Protein AF-A0A7V4YS80-F1 (afdb_monomer)

Solvent-accessible surface area (backbone atoms only — not comparable to full-atom values): 5026 Å² total; per-residue (Å²): 133,86,59,82,51,75,29,29,19,56,31,53,47,45,53,35,56,75,71,72,50,54,58,59,69,55,9,59,87,60,77,45,50,41,67,55,45,50,30,27,47,68,60,76,44,77,73,53,71,74,44,42,48,50,51,17,58,74,72,71,48,54,55,65,49,47,28,75,34,52,59,69,56,52,48,51,54,53,51,54,51,52,53,58,59,62,74,75,112

Radius of gyration: 13.22 Å; Cα contacts (8 Å, |Δi|>4): 80; chains: 1; bounding box: 32×21×45 Å

Secondary structure (DSSP, 8-state):
---TTTTHHHHHHHHHHHTT--HHHHHTTTT--HHHHHHHHTTSS---HHHHHHHHHHHT--HHHHHHS-HHHHHHHHHHHHHHHHTT-

Nearest PDB structures (foldseek):
  3jxc-assembly1_L  TM=9.059E-01  e=5.325E-03  Lederbergvirus P22
  1adr-assembly1_A  TM=8.845E-01  e=5.648E-03  Lederbergvirus P22
  3op9-assembly1_A  TM=7.465E-01  e=2.336E-03  Listeria innocua
  3f52-assembly1_A  TM=8.009E-01  e=6.353E-03  Corynebacterium glutamicum
  6jpi-assembly1_C  TM=6.727E-01  e=1.525E-01  Pseudomonas aeruginosa PAO1

pLDDT: mean 91.35, std 12.31, range [37.0, 98.44]

Mean predicted aligned error: 4.14 Å

Structure (mmCIF, N/CA/C/O backbone):
data_AF-A0A7V4YS80-F1
#
_entry.id   AF-A0A7V4YS80-F1
#
loop_
_atom_site.group_PDB
_atom_site.id
_atom_site.type_symbol
_atom_site.label_atom_id
_atom_site.label_alt_id
_atom_site.label_comp_id
_atom_site.label_asym_id
_atom_site.label_entity_id
_atom_site.label_seq_id
_atom_site.pdbx_PDB_ins_code
_atom_site.Cartn_x
_atom_site.Cartn_y
_atom_site.Cartn_z
_atom_site.occupancy
_atom_site.B_iso_or_equiv
_atom_site.auth_seq_id
_atom_site.auth_comp_id
_atom_site.auth_asym_id
_atom_site.auth_atom_id
_atom_site.pdbx_PDB_model_num
ATOM 1 N N . MET A 1 1 ? -8.936 -6.366 -23.774 1.00 37.00 1 MET A N 1
ATOM 2 C CA . MET A 1 1 ? -8.198 -7.258 -22.854 1.00 37.00 1 MET A CA 1
ATOM 3 C C . MET A 1 1 ? -8.186 -6.576 -21.492 1.00 37.00 1 MET A C 1
ATOM 5 O O . MET A 1 1 ? -7.615 -5.499 -21.404 1.00 37.00 1 MET A O 1
ATOM 9 N N . ARG A 1 2 ? -8.905 -7.091 -20.482 1.00 47.47 2 ARG A N 1
ATOM 10 C CA . ARG A 1 2 ? -8.843 -6.521 -19.122 1.00 47.47 2 ARG A CA 1
ATOM 11 C C . ARG A 1 2 ? -7.462 -6.844 -18.558 1.00 47.47 2 ARG A C 1
ATOM 13 O O . ARG A 1 2 ? -7.103 -8.017 -18.489 1.00 47.47 2 ARG A O 1
ATOM 20 N N . SER A 1 3 ? -6.668 -5.822 -18.255 1.00 59.16 3 SER A N 1
ATOM 21 C CA . SER A 1 3 ? -5.361 -6.020 -17.631 1.00 59.16 3 SER A CA 1
ATOM 22 C C . SER A 1 3 ? -5.580 -6.484 -16.193 1.00 59.16 3 SER A C 1
ATOM 24 O O . SER A 1 3 ? -6.362 -5.877 -15.466 1.00 59.16 3 SER A O 1
ATOM 26 N N . PHE A 1 4 ? -4.879 -7.538 -15.777 1.00 57.00 4 PHE A N 1
ATOM 27 C CA . PHE A 1 4 ? -4.986 -8.179 -14.456 1.00 57.00 4 PHE A CA 1
ATOM 28 C C . PHE A 1 4 ? -4.691 -7.234 -13.265 1.00 57.00 4 PHE A C 1
ATOM 30 O O . PHE A 1 4 ? -4.804 -7.628 -12.110 1.00 57.00 4 PHE A O 1
ATOM 37 N N . SER A 1 5 ? -4.273 -5.995 -13.538 1.00 65.88 5 SER A N 1
ATOM 38 C CA . SER A 1 5 ? -3.872 -4.982 -12.561 1.00 65.88 5 SER A CA 1
ATOM 39 C C . SER A 1 5 ? -4.565 -3.627 -12.747 1.00 65.88 5 SER A C 1
ATOM 41 O O . SER A 1 5 ? -4.125 -2.647 -12.147 1.00 65.88 5 SER A O 1
ATOM 43 N N . GLU A 1 6 ? -5.634 -3.541 -13.549 1.00 78.44 6 GLU A N 1
ATOM 44 C CA . GLU A 1 6 ? -6.310 -2.269 -13.871 1.00 78.44 6 GLU A CA 1
ATOM 45 C C . GLU A 1 6 ? -6.716 -1.470 -12.619 1.00 78.44 6 GLU A C 1
ATOM 47 O O . GLU A 1 6 ? -6.616 -0.243 -12.594 1.00 78.44 6 GLU A O 1
ATOM 52 N N . HIS A 1 7 ? -7.123 -2.157 -11.549 1.00 91.00 7 HIS A N 1
ATOM 53 C CA . HIS A 1 7 ? -7.601 -1.509 -10.327 1.00 91.00 7 HIS A CA 1
ATOM 54 C C . HIS A 1 7 ? -6.517 -1.292 -9.267 1.00 91.00 7 HIS A C 1
ATOM 56 O O . HIS A 1 7 ? -6.692 -0.450 -8.386 1.00 91.00 7 HIS A O 1
ATOM 62 N N . LEU A 1 8 ? -5.375 -1.977 -9.371 1.00 94.56 8 LEU A N 1
ATOM 63 C CA . LEU A 1 8 ? -4.339 -1.980 -8.337 1.00 94.56 8 LEU A CA 1
ATOM 64 C C . LEU A 1 8 ? -3.851 -0.564 -7.958 1.00 94.56 8 LEU A C 1
ATOM 66 O O . LEU A 1 8 ? -3.867 -0.254 -6.765 1.00 94.56 8 LEU A O 1
ATOM 70 N N . PRO A 1 9 ? -3.476 0.331 -8.897 1.00 96.19 9 PRO A N 1
ATOM 71 C CA . PRO A 1 9 ? -3.022 1.682 -8.546 1.00 96.19 9 PRO A CA 1
ATOM 72 C C . PRO A 1 9 ? -4.068 2.481 -7.757 1.00 96.19 9 PRO A C 1
ATOM 74 O O . PRO A 1 9 ? -3.754 3.125 -6.751 1.00 96.19 9 PRO A O 1
ATOM 77 N N . ASN A 1 10 ? -5.332 2.387 -8.180 1.00 96.06 10 ASN A N 1
ATOM 78 C CA . ASN A 1 10 ? -6.450 3.074 -7.540 1.00 96.06 10 ASN A CA 1
ATOM 79 C C . ASN A 1 10 ? -6.743 2.498 -6.156 1.00 96.06 10 ASN A C 1
ATOM 81 O O . ASN A 1 10 ? -6.982 3.260 -5.222 1.00 96.06 10 ASN A O 1
ATOM 85 N N . ASN A 1 11 ? -6.656 1.177 -6.004 1.00 97.06 11 ASN A N 1
ATOM 86 C CA . ASN A 1 11 ? -6.877 0.493 -4.736 1.00 97.06 11 ASN A CA 1
ATOM 87 C C . ASN A 1 11 ? -5.803 0.850 -3.701 1.00 97.06 11 ASN A C 1
ATOM 89 O O . ASN A 1 11 ? -6.141 1.151 -2.558 1.00 97.06 11 ASN A O 1
ATOM 93 N N . LEU A 1 12 ? -4.524 0.908 -4.097 1.00 97.75 12 LEU A N 1
ATOM 94 C CA . LEU A 1 12 ? -3.437 1.349 -3.211 1.00 97.75 12 LEU A CA 1
ATOM 95 C C . LEU A 1 12 ? -3.648 2.788 -2.731 1.00 97.75 12 LEU A C 1
ATOM 97 O O . LEU A 1 12 ? -3.530 3.072 -1.537 1.00 97.75 12 LEU A O 1
ATOM 101 N N . ARG A 1 13 ? -4.021 3.687 -3.650 1.00 97.94 13 ARG A N 1
ATOM 102 C CA . ARG A 1 13 ? -4.300 5.089 -3.327 1.00 97.94 13 ARG A CA 1
ATOM 103 C C . ARG A 1 13 ? -5.531 5.246 -2.439 1.00 97.94 13 ARG A C 1
ATOM 105 O O . ARG A 1 13 ? -5.516 6.068 -1.522 1.00 97.94 13 ARG A O 1
ATOM 112 N N . PHE A 1 14 ? -6.586 4.486 -2.719 1.00 97.88 14 PHE A N 1
ATOM 113 C CA . PHE A 1 14 ? -7.810 4.460 -1.928 1.00 97.88 14 PHE A CA 1
ATOM 114 C C . PHE A 1 14 ? -7.521 4.001 -0.500 1.00 97.88 14 PHE A C 1
ATOM 116 O O . PHE A 1 14 ? -7.807 4.746 0.430 1.00 97.88 14 PHE A O 1
ATOM 123 N N . LEU A 1 15 ? -6.896 2.832 -0.330 1.00 97.81 15 LEU A N 1
ATOM 124 C CA . LEU A 1 15 ? -6.561 2.274 0.981 1.00 97.81 15 LEU A CA 1
ATOM 125 C C . LEU A 1 15 ? -5.673 3.231 1.773 1.00 97.81 15 LEU A C 1
ATOM 127 O O . LEU A 1 15 ? -5.968 3.531 2.926 1.00 97.81 15 LEU A O 1
ATOM 131 N N . ARG A 1 16 ? -4.638 3.796 1.143 1.00 98.12 16 ARG A N 1
ATOM 132 C CA . ARG A 1 16 ? -3.782 4.787 1.795 1.00 98.12 16 ARG A CA 1
ATOM 133 C C . ARG A 1 16 ? -4.582 5.970 2.344 1.00 98.12 16 ARG A C 1
ATOM 135 O O . ARG A 1 16 ? -4.413 6.323 3.504 1.00 98.12 16 ARG A O 1
ATOM 142 N N . LYS A 1 17 ? -5.439 6.576 1.518 1.00 97.88 17 LYS A N 1
ATOM 143 C CA . LYS A 1 17 ? -6.263 7.725 1.924 1.00 97.88 17 LYS A CA 1
ATOM 144 C C . LYS A 1 17 ? -7.338 7.353 2.943 1.00 97.88 17 LYS A C 1
ATOM 146 O O . LYS A 1 17 ? -7.618 8.146 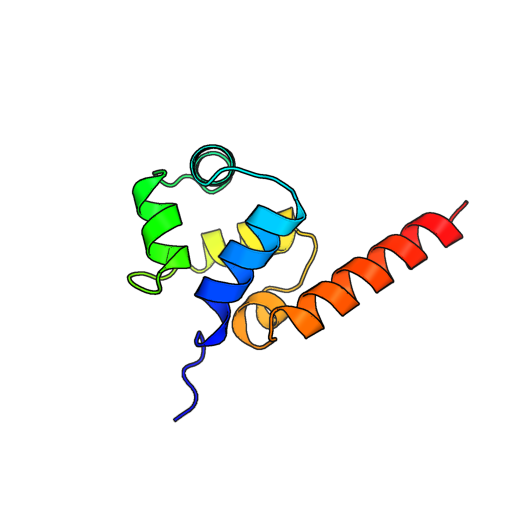3.828 1.00 97.88 17 LYS A O 1
ATOM 151 N N . TYR A 1 18 ? -7.933 6.168 2.828 1.00 96.81 18 TYR A N 1
ATOM 152 C CA . TYR A 1 18 ? -8.964 5.683 3.747 1.00 96.81 18 TYR A CA 1
ATOM 153 C C . TYR A 1 18 ? -8.434 5.535 5.180 1.00 96.81 18 TYR A C 1
ATOM 155 O O . TYR A 1 18 ? -9.165 5.789 6.133 1.00 96.81 18 TYR A O 1
ATOM 163 N N . TYR A 1 19 ? -7.166 5.144 5.327 1.00 96.69 19 TYR A N 1
ATOM 164 C CA . TYR A 1 19 ? -6.477 5.044 6.616 1.00 96.69 19 TYR A CA 1
ATOM 165 C C . TYR A 1 19 ? -5.634 6.286 6.967 1.00 96.69 19 TYR A C 1
ATOM 167 O O . TYR A 1 19 ? -4.879 6.241 7.929 1.00 96.69 19 TYR A O 1
ATOM 175 N N . ASP A 1 20 ? -5.766 7.370 6.197 1.00 97.88 20 ASP A N 1
ATOM 176 C CA . ASP A 1 20 ? -5.075 8.652 6.394 1.00 97.88 20 ASP A CA 1
ATOM 177 C C . ASP A 1 20 ? -3.538 8.571 6.466 1.00 97.88 20 ASP A C 1
ATOM 179 O O . ASP A 1 20 ? -2.881 9.280 7.221 1.00 97.88 20 ASP A O 1
ATOM 183 N N . TYR A 1 21 ? -2.939 7.703 5.647 1.00 98.19 21 TYR A N 1
ATOM 184 C CA . TYR A 1 21 ? -1.486 7.606 5.539 1.00 98.19 21 TYR A CA 1
ATOM 185 C C . TYR A 1 21 ? -0.923 8.482 4.409 1.00 98.19 21 TYR A C 1
ATOM 187 O O . TYR A 1 21 ? -1.483 8.640 3.312 1.00 98.19 21 TYR A O 1
ATOM 195 N N . THR A 1 22 ? 0.284 8.984 4.613 1.00 98.44 22 THR A N 1
ATOM 196 C CA . THR A 1 22 ? 1.131 9.545 3.562 1.00 98.44 22 THR A CA 1
ATOM 197 C C . THR A 1 22 ? 1.806 8.432 2.753 1.00 98.44 22 THR A C 1
ATOM 199 O O . THR A 1 22 ? 1.916 7.280 3.172 1.00 98.44 22 THR A O 1
ATOM 202 N N . GLN A 1 23 ? 2.283 8.757 1.545 1.00 98.38 23 GLN A N 1
ATOM 203 C CA . GLN A 1 23 ? 3.045 7.791 0.737 1.00 98.38 23 GLN A CA 1
ATOM 204 C C . GLN A 1 23 ? 4.361 7.389 1.421 1.00 98.38 23 GLN A C 1
ATOM 206 O O . GLN A 1 23 ? 4.839 6.282 1.203 1.00 98.38 23 GLN A O 1
ATOM 211 N N . LYS A 1 24 ? 4.945 8.282 2.234 1.00 98.00 24 LYS A N 1
ATOM 212 C CA . LYS A 1 24 ? 6.181 8.021 2.979 1.00 98.00 24 LYS A CA 1
ATOM 213 C C . LYS A 1 24 ? 5.940 7.017 4.108 1.00 98.00 24 LYS A C 1
ATOM 215 O O . LYS A 1 24 ? 6.709 6.072 4.224 1.00 98.00 24 LYS A O 1
ATOM 220 N N . GLU A 1 25 ? 4.857 7.179 4.866 1.00 98.06 25 GLU A N 1
ATOM 221 C CA . GLU A 1 25 ? 4.498 6.272 5.969 1.00 98.06 25 GLU A CA 1
ATOM 222 C C . GLU A 1 25 ? 4.205 4.847 5.492 1.00 98.06 25 GLU A C 1
ATOM 224 O O . GLU A 1 25 ? 4.574 3.897 6.171 1.00 98.06 25 GLU A O 1
ATOM 229 N N . LEU A 1 26 ? 3.601 4.666 4.311 1.00 97.62 26 LEU A N 1
ATOM 230 C CA . LEU A 1 26 ? 3.393 3.322 3.751 1.00 97.62 26 LEU A CA 1
ATOM 231 C C . LEU A 1 26 ? 4.618 2.744 3.043 1.00 97.62 26 LEU A C 1
ATOM 233 O O . LEU A 1 26 ? 4.719 1.530 2.885 1.00 97.62 26 LEU A O 1
ATOM 237 N N . ALA A 1 27 ? 5.560 3.577 2.612 1.00 97.38 27 ALA A N 1
ATOM 238 C CA . ALA A 1 27 ? 6.756 3.089 1.939 1.00 97.38 27 ALA A CA 1
ATOM 239 C C . ALA A 1 27 ? 7.632 2.230 2.874 1.00 97.38 27 ALA A C 1
ATOM 241 O O . ALA A 1 27 ? 8.155 1.195 2.454 1.00 97.38 27 ALA A O 1
ATOM 242 N N . GLU A 1 28 ? 7.720 2.616 4.148 1.00 96.00 28 GLU A N 1
ATOM 243 C CA . GLU A 1 28 ? 8.504 1.935 5.182 1.00 96.00 28 GLU A CA 1
ATOM 244 C C . GLU A 1 28 ? 8.072 0.471 5.433 1.00 96.00 28 GLU A C 1
ATOM 246 O O . GLU A 1 28 ? 8.888 -0.425 5.191 1.00 96.00 28 GLU A O 1
ATOM 251 N N . PRO A 1 29 ? 6.811 0.155 5.804 1.00 96.19 29 PRO A N 1
ATOM 252 C CA . PRO A 1 29 ? 6.385 -1.227 6.054 1.00 96.19 29 PRO A CA 1
ATOM 253 C C . PRO A 1 29 ? 6.438 -2.126 4.807 1.00 96.19 29 PRO A C 1
ATOM 255 O O . PRO A 1 29 ? 6.499 -3.356 4.917 1.00 96.19 29 PRO A O 1
ATOM 258 N N . PHE A 1 30 ? 6.433 -1.542 3.604 1.00 96.50 30 PHE A N 1
ATOM 259 C CA . PHE A 1 30 ? 6.523 -2.281 2.341 1.00 96.50 30 PHE A CA 1
ATOM 260 C C . PHE A 1 30 ? 7.943 -2.336 1.758 1.00 96.50 30 PHE A C 1
ATOM 262 O O . PHE A 1 30 ? 8.127 -2.851 0.646 1.00 96.50 30 PHE A O 1
ATOM 269 N N . GLU A 1 31 ? 8.945 -1.882 2.523 1.00 96.31 31 GLU A N 1
ATOM 270 C CA . GLU A 1 31 ? 10.369 -1.914 2.169 1.00 96.31 31 GLU A CA 1
ATOM 271 C C . GLU A 1 31 ? 10.610 -1.302 0.775 1.00 96.31 31 GLU A C 1
ATOM 273 O O . GLU A 1 31 ? 11.217 -1.920 -0.106 1.00 96.31 31 GLU A O 1
ATOM 278 N N . VAL A 1 32 ? 10.046 -0.119 0.523 1.00 97.44 32 VAL A N 1
ATOM 279 C CA . VAL A 1 32 ? 10.179 0.622 -0.739 1.00 97.44 32 VAL A CA 1
ATOM 280 C C . VAL A 1 32 ? 10.496 2.090 -0.450 1.00 97.44 32 VAL A C 1
ATOM 282 O O . VAL A 1 32 ? 10.279 2.575 0.653 1.00 97.44 32 VAL A O 1
ATOM 285 N N . SER A 1 33 ? 11.018 2.825 -1.430 1.00 98.31 33 SER A N 1
ATOM 286 C CA . SER A 1 33 ? 11.098 4.283 -1.326 1.00 98.31 33 SER A CA 1
ATOM 287 C C . SER A 1 33 ? 9.714 4.925 -1.480 1.00 98.31 33 SER A C 1
ATOM 289 O O . SER A 1 33 ? 8.829 4.373 -2.139 1.00 98.31 33 SER A O 1
ATOM 291 N N . GLN A 1 34 ? 9.536 6.137 -0.944 1.00 98.06 34 GLN A N 1
ATOM 292 C CA . GLN A 1 34 ? 8.328 6.942 -1.175 1.00 98.06 34 GLN A CA 1
ATOM 293 C C . GLN A 1 34 ? 8.032 7.098 -2.676 1.00 98.06 34 GLN A C 1
ATOM 295 O O . GLN A 1 34 ? 6.885 6.979 -3.109 1.00 98.06 34 GLN A O 1
ATOM 300 N N . GLU A 1 35 ? 9.069 7.323 -3.488 1.00 98.25 35 GLU A N 1
ATOM 301 C CA . GLU A 1 35 ? 8.941 7.416 -4.943 1.00 98.25 35 GLU A CA 1
ATOM 302 C C . GLU A 1 35 ? 8.465 6.092 -5.560 1.00 98.25 35 GLU A C 1
ATOM 304 O O . GLU A 1 35 ? 7.612 6.094 -6.449 1.00 98.25 35 GLU A O 1
ATOM 309 N N . GLY A 1 36 ? 8.976 4.956 -5.076 1.00 98.00 36 GLY A N 1
ATOM 310 C CA . GLY A 1 36 ? 8.544 3.636 -5.524 1.00 98.00 36 GLY A CA 1
ATOM 311 C C . GLY A 1 36 ? 7.076 3.370 -5.195 1.00 98.00 36 GLY A C 1
ATOM 312 O O . GLY A 1 36 ? 6.331 2.946 -6.076 1.00 98.00 36 GLY A O 1
ATOM 313 N N . TYR A 1 37 ? 6.628 3.721 -3.985 1.00 98.38 37 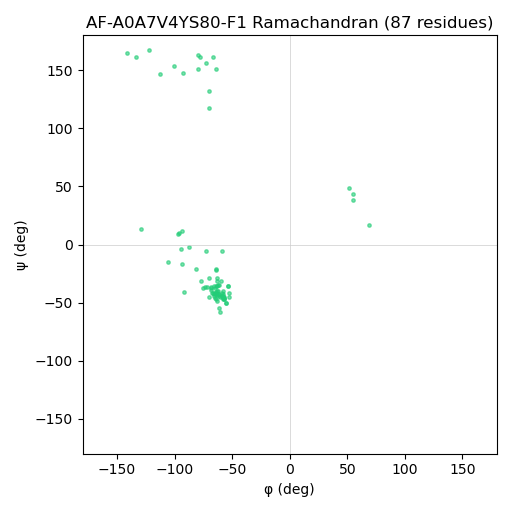TYR A N 1
ATOM 314 C CA . TYR A 1 37 ? 5.212 3.642 -3.620 1.00 98.38 37 TYR A CA 1
ATOM 315 C C . TYR A 1 37 ? 4.347 4.559 -4.510 1.00 98.38 37 TYR A C 1
ATOM 317 O O . TYR A 1 37 ? 3.313 4.148 -5.034 1.00 98.38 37 TYR A O 1
ATOM 325 N N . SER A 1 38 ? 4.814 5.784 -4.781 1.00 98.06 38 SER A N 1
ATOM 326 C CA . SER A 1 38 ? 4.154 6.727 -5.697 1.00 98.06 38 SER A CA 1
ATOM 327 C C . SER A 1 38 ? 4.058 6.207 -7.140 1.00 98.06 38 SER A C 1
ATOM 329 O O . SER A 1 38 ? 3.076 6.477 -7.834 1.00 98.06 38 SER A O 1
ATOM 331 N N . LYS A 1 39 ? 5.054 5.454 -7.628 1.00 97.75 39 LYS A N 1
ATOM 332 C CA . LYS A 1 39 ? 4.994 4.801 -8.950 1.00 97.75 39 LYS A CA 1
ATOM 333 C C . LYS A 1 39 ? 3.910 3.722 -9.002 1.00 97.75 39 LYS A C 1
ATOM 335 O O . LYS A 1 39 ? 3.244 3.625 -10.031 1.00 97.75 39 LYS A O 1
ATOM 340 N N . TRP A 1 40 ? 3.680 2.990 -7.908 1.00 97.06 40 TRP A N 1
ATOM 341 C CA . TRP A 1 40 ? 2.584 2.018 -7.828 1.00 97.06 40 TRP A CA 1
ATOM 342 C C . TRP A 1 40 ? 1.213 2.688 -7.900 1.00 97.06 40 TRP A C 1
ATOM 344 O O . TRP A 1 40 ? 0.380 2.270 -8.696 1.00 97.06 40 TRP A O 1
ATOM 354 N N . GLU A 1 41 ? 0.991 3.774 -7.152 1.00 97.06 41 GLU A N 1
ATOM 355 C CA . GLU A 1 41 ? -0.286 4.516 -7.190 1.00 97.06 41 GLU A CA 1
ATOM 356 C C . GLU A 1 41 ? -0.580 5.167 -8.547 1.00 97.06 41 GLU A C 1
ATOM 358 O O . GLU A 1 41 ? -1.731 5.466 -8.856 1.00 97.06 41 GLU A O 1
ATOM 363 N N . ARG A 1 42 ? 0.456 5.404 -9.358 1.00 95.75 42 ARG A N 1
ATOM 364 C CA . ARG A 1 42 ? 0.336 5.947 -10.719 1.00 95.75 42 ARG A CA 1
ATOM 365 C C . ARG A 1 42 ? 0.288 4.870 -11.805 1.00 95.75 42 ARG A C 1
ATOM 367 O O . ARG A 1 42 ? 0.156 5.217 -12.971 1.00 95.75 42 ARG A O 1
ATOM 374 N N . GLY A 1 43 ? 0.436 3.593 -11.448 1.00 94.12 43 GLY A N 1
ATOM 375 C CA . GLY A 1 43 ? 0.481 2.488 -12.409 1.00 94.12 43 GLY A CA 1
ATOM 376 C C . GLY A 1 43 ? 1.735 2.454 -13.288 1.00 94.12 43 GLY A C 1
ATOM 377 O O . GLY A 1 43 ? 1.744 1.771 -14.304 1.00 94.12 43 GLY A O 1
ATOM 378 N N . ILE A 1 44 ? 2.798 3.171 -12.909 1.00 95.50 44 ILE A N 1
ATOM 379 C CA . ILE A 1 44 ? 4.075 3.198 -13.650 1.00 95.50 44 ILE A CA 1
ATOM 380 C C . ILE A 1 44 ? 4.886 1.928 -13.394 1.00 95.50 44 ILE A C 1
ATOM 382 O O . ILE A 1 44 ? 5.637 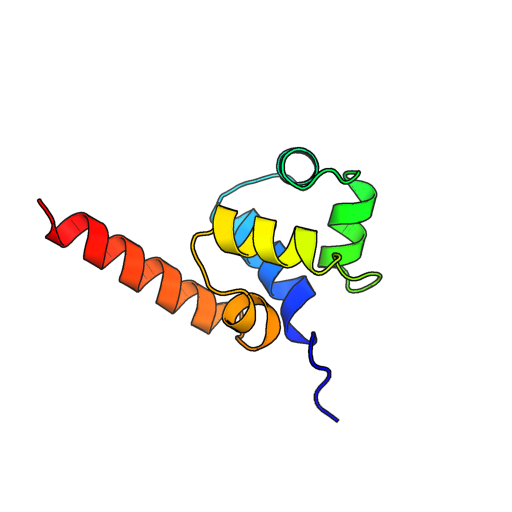1.470 -14.249 1.00 95.50 44 ILE A O 1
ATOM 386 N N . SER A 1 45 ? 4.750 1.363 -12.200 1.00 94.56 45 SER A N 1
ATOM 387 C CA . SER A 1 45 ? 5.311 0.067 -11.848 1.00 94.56 45 SER A CA 1
ATOM 388 C C . SER A 1 45 ? 4.330 -0.693 -10.970 1.00 94.56 45 SER A C 1
ATOM 390 O O . SER A 1 45 ? 3.389 -0.117 -10.423 1.00 94.56 45 SER A O 1
ATOM 392 N N . ILE A 1 46 ? 4.559 -1.993 -10.823 1.00 92.94 46 IL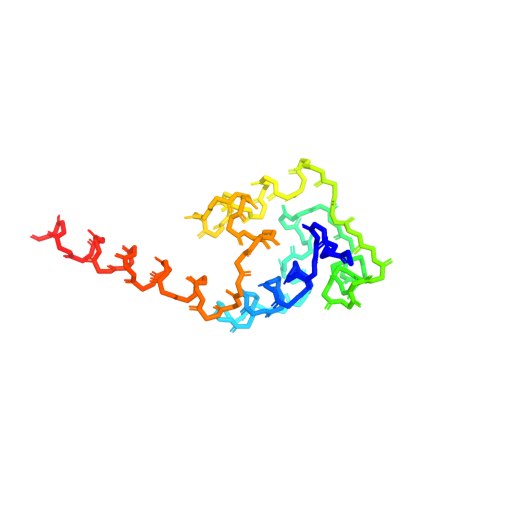E A N 1
ATOM 393 C CA . ILE A 1 46 ? 3.759 -2.856 -9.955 1.00 92.94 46 ILE A CA 1
ATOM 394 C C . ILE A 1 46 ? 4.605 -3.345 -8.769 1.00 92.94 46 ILE A C 1
ATOM 396 O O . ILE A 1 46 ? 5.817 -3.544 -8.921 1.00 92.94 46 ILE A O 1
ATOM 400 N N . PRO A 1 47 ? 4.011 -3.544 -7.579 1.00 95.56 47 PRO A N 1
ATOM 401 C CA . PRO A 1 47 ? 4.690 -4.209 -6.477 1.00 95.56 47 PRO A CA 1
ATOM 402 C C . PRO A 1 47 ? 5.000 -5.667 -6.848 1.00 95.56 47 PRO A C 1
ATOM 404 O O . PRO A 1 47 ? 4.270 -6.302 -7.607 1.00 95.56 47 PRO A O 1
ATOM 407 N N . SER A 1 48 ? 6.068 -6.227 -6.277 1.00 96.06 48 SER A N 1
ATOM 408 C CA . SER A 1 48 ? 6.348 -7.662 -6.411 1.00 96.06 48 SER A CA 1
ATOM 409 C C . SER A 1 48 ? 5.288 -8.501 -5.689 1.00 96.06 48 SER A C 1
ATOM 411 O O . SER A 1 48 ? 4.631 -8.012 -4.771 1.00 96.06 48 SER A O 1
ATOM 413 N N . ILE A 1 49 ? 5.178 -9.789 -6.028 1.00 94.75 49 ILE A N 1
ATOM 414 C CA . ILE A 1 49 ? 4.228 -10.725 -5.392 1.00 94.75 49 ILE A CA 1
ATOM 415 C C . ILE A 1 49 ? 4.365 -10.711 -3.860 1.00 94.75 49 ILE A C 1
ATOM 417 O O . ILE A 1 49 ? 3.370 -10.573 -3.152 1.00 94.75 49 ILE A O 1
ATOM 421 N N . ARG A 1 50 ? 5.602 -10.739 -3.340 1.00 96.56 50 ARG A N 1
ATOM 422 C CA . ARG A 1 50 ? 5.877 -10.640 -1.893 1.00 96.56 50 ARG A CA 1
ATOM 423 C C . ARG A 1 50 ? 5.313 -9.352 -1.283 1.00 96.56 50 ARG A C 1
ATOM 425 O O . ARG A 1 50 ? 4.798 -9.372 -0.170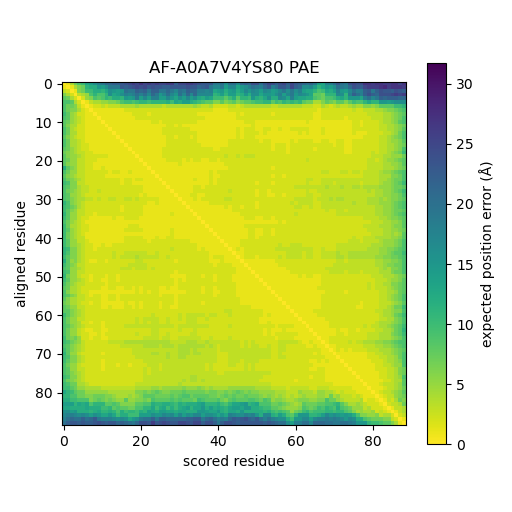 1.00 96.56 50 ARG A O 1
ATOM 432 N N . ARG A 1 51 ? 5.410 -8.221 -1.990 1.00 96.94 51 ARG A N 1
ATOM 433 C CA . ARG A 1 51 ? 4.883 -6.934 -1.513 1.00 96.94 51 ARG A CA 1
ATOM 434 C C . ARG A 1 51 ? 3.364 -6.854 -1.633 1.00 96.94 51 ARG A C 1
ATOM 436 O O . ARG A 1 51 ? 2.738 -6.343 -0.716 1.00 96.94 51 ARG A O 1
ATOM 443 N N . LEU A 1 52 ? 2.772 -7.411 -2.689 1.00 96.38 52 LEU A N 1
ATOM 444 C CA . LEU A 1 52 ? 1.316 -7.534 -2.815 1.00 96.38 52 LEU A CA 1
ATOM 445 C C . LEU A 1 52 ? 0.724 -8.314 -1.635 1.00 96.38 52 LEU A C 1
ATOM 447 O O . LEU A 1 52 ? -0.220 -7.842 -1.010 1.00 96.38 52 LEU A O 1
ATOM 451 N N . GLN A 1 53 ? 1.338 -9.441 -1.267 1.00 96.56 53 GLN A N 1
ATOM 452 C CA . GLN A 1 53 ? 0.942 -10.216 -0.088 1.00 96.56 53 GLN A CA 1
ATOM 453 C C . GLN A 1 53 ? 1.084 -9.409 1.209 1.00 96.56 53 GLN A C 1
ATOM 455 O O . GLN A 1 53 ? 0.173 -9.404 2.033 1.00 96.56 53 GLN A O 1
ATOM 460 N N . LYS A 1 54 ? 2.195 -8.677 1.391 1.00 97.44 54 LYS A N 1
ATOM 461 C CA . LYS A 1 54 ? 2.377 -7.792 2.557 1.00 97.44 54 LYS A CA 1
ATOM 462 C C . LYS A 1 54 ? 1.289 -6.718 2.647 1.00 97.44 54 LYS A C 1
ATOM 464 O O . LYS A 1 54 ? 0.756 -6.502 3.729 1.00 97.44 54 LYS A O 1
ATOM 469 N N . ILE A 1 55 ? 0.949 -6.074 1.531 1.00 97.56 55 ILE A N 1
ATOM 470 C CA . ILE A 1 55 ? -0.097 -5.043 1.464 1.00 97.56 55 ILE A CA 1
ATOM 471 C C . ILE A 1 55 ? -1.461 -5.645 1.817 1.00 97.56 55 ILE A C 1
ATOM 473 O O . ILE A 1 55 ? -2.174 -5.105 2.661 1.00 97.56 55 ILE A O 1
ATOM 477 N N . ALA A 1 56 ? -1.805 -6.784 1.212 1.00 96.38 56 ALA A N 1
ATOM 478 C CA . ALA A 1 56 ? -3.050 -7.498 1.478 1.00 96.38 56 ALA A CA 1
ATOM 479 C C . ALA A 1 56 ? -3.182 -7.851 2.973 1.00 96.38 56 ALA A C 1
ATOM 481 O O . ALA A 1 56 ? -4.186 -7.527 3.608 1.00 96.38 56 ALA A O 1
ATOM 482 N N . ASN A 1 57 ? -2.113 -8.388 3.569 1.00 96.81 57 ASN A N 1
ATOM 483 C CA . ASN A 1 57 ? -2.057 -8.710 4.995 1.00 96.81 57 ASN A CA 1
ATOM 484 C C . ASN A 1 57 ? -2.168 -7.469 5.892 1.00 96.81 57 ASN A C 1
ATOM 486 O O . ASN A 1 57 ? -2.899 -7.502 6.881 1.00 96.81 57 ASN A O 1
ATOM 490 N N . PHE A 1 58 ? -1.481 -6.376 5.543 1.00 96.62 58 PHE A N 1
ATOM 491 C CA . PHE A 1 58 ? -1.522 -5.112 6.286 1.00 96.62 58 PHE A CA 1
ATOM 492 C C . PHE A 1 58 ? -2.956 -4.575 6.397 1.00 96.62 58 PHE A C 1
ATOM 494 O O . PHE A 1 58 ? -3.408 -4.225 7.486 1.00 96.62 58 PHE A O 1
ATOM 501 N N . TYR A 1 59 ? -3.706 -4.598 5.291 1.00 95.62 59 TYR A N 1
ATOM 502 C CA . TYR A 1 59 ? -5.105 -4.161 5.252 1.00 95.62 59 TYR A CA 1
ATOM 503 C C . TYR A 1 59 ? -6.121 -5.255 5.606 1.00 95.62 59 TYR A C 1
ATOM 505 O O . TYR A 1 59 ? -7.319 -4.980 5.675 1.00 95.62 59 TYR A O 1
ATOM 513 N N . LYS A 1 60 ? -5.661 -6.483 5.870 1.00 94.94 60 LYS A N 1
ATOM 514 C CA . LYS A 1 60 ? -6.491 -7.662 6.162 1.00 94.94 60 LYS A CA 1
ATOM 515 C C . LYS A 1 60 ? -7.530 -7.947 5.066 1.00 94.94 60 LYS A C 1
ATOM 517 O O . LYS A 1 60 ? -8.684 -8.248 5.375 1.00 94.94 60 LYS A O 1
ATOM 522 N N . ILE A 1 61 ? -7.117 -7.851 3.806 1.00 95.19 61 ILE A N 1
ATOM 523 C CA . ILE A 1 61 ? -7.907 -8.202 2.613 1.00 95.19 61 ILE A CA 1
ATOM 524 C C . ILE A 1 61 ? -7.173 -9.270 1.798 1.00 95.19 61 ILE A C 1
ATOM 526 O O . ILE A 1 61 ? -5.991 -9.512 2.035 1.00 95.19 61 ILE A O 1
ATOM 530 N N . GLU A 1 62 ? -7.838 -9.892 0.826 1.00 95.75 62 GLU A N 1
ATOM 531 C CA . GLU A 1 62 ? -7.170 -10.851 -0.055 1.00 95.75 62 GLU A CA 1
ATOM 532 C C . GLU A 1 62 ? -6.364 -10.137 -1.147 1.00 95.75 62 GLU A C 1
ATOM 534 O O . GLU A 1 62 ? -6.716 -9.053 -1.619 1.00 95.75 62 GLU A O 1
ATOM 539 N N . THR A 1 63 ? -5.283 -10.766 -1.620 1.00 94.88 63 THR A N 1
ATOM 540 C CA . THR A 1 63 ? -4.523 -10.215 -2.762 1.00 94.88 63 THR A CA 1
ATOM 541 C C . THR A 1 63 ? -5.386 -10.164 -4.029 1.00 94.88 63 THR A C 1
ATOM 543 O O . THR A 1 63 ? -5.239 -9.254 -4.842 1.00 94.88 63 THR A O 1
ATOM 546 N N . SER A 1 64 ? -6.322 -11.104 -4.186 1.00 93.69 64 SER A N 1
ATOM 547 C CA . SER A 1 64 ? -7.287 -11.111 -5.289 1.00 93.69 64 SER A CA 1
ATOM 548 C C . SER A 1 64 ? -8.232 -9.910 -5.247 1.00 93.69 64 SER A C 1
ATOM 550 O O . SER A 1 64 ? -8.560 -9.385 -6.310 1.00 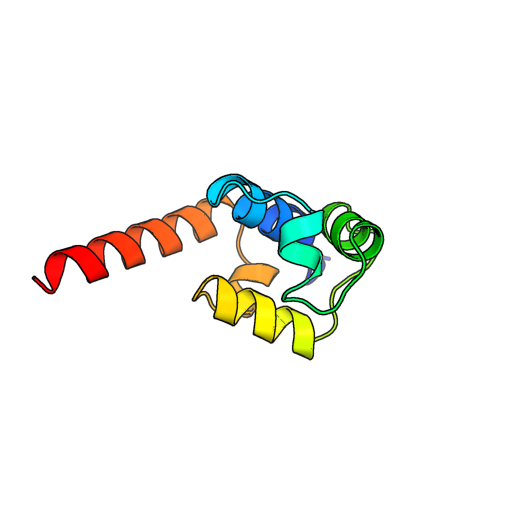93.69 64 SER A O 1
ATOM 552 N N . ASP A 1 65 ? -8.626 -9.443 -4.058 1.00 94.25 65 ASP A N 1
ATOM 553 C CA . ASP A 1 65 ? -9.440 -8.235 -3.898 1.00 94.25 65 ASP A CA 1
ATOM 554 C C . ASP A 1 65 ? -8.664 -7.013 -4.389 1.00 94.25 65 ASP A C 1
ATOM 556 O O . ASP A 1 65 ? -9.160 -6.235 -5.198 1.00 94.25 65 ASP A O 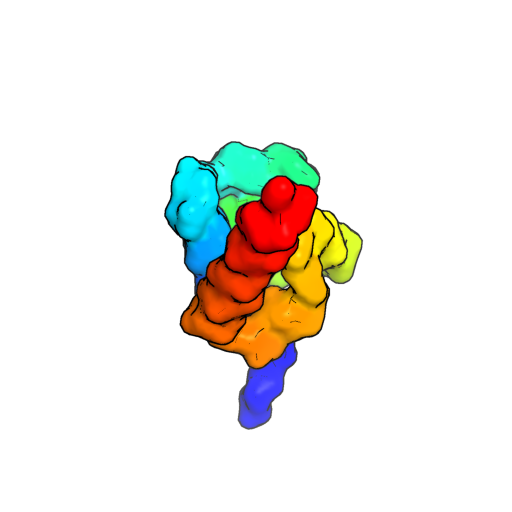1
ATOM 560 N N . LEU A 1 66 ? -7.402 -6.887 -3.969 1.00 93.44 66 LEU A N 1
ATOM 5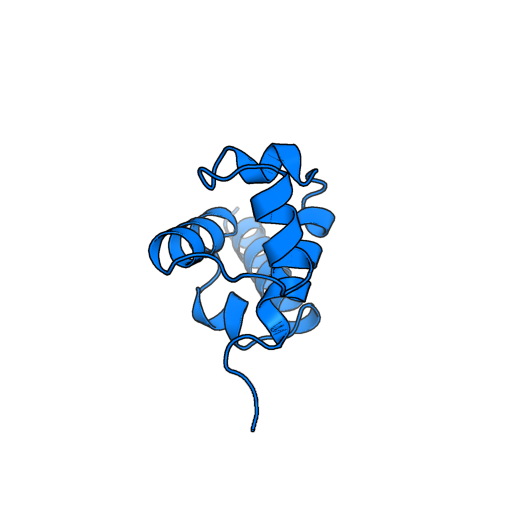61 C CA . LEU A 1 66 ? -6.547 -5.765 -4.347 1.00 93.44 66 LEU A CA 1
ATOM 562 C C . LEU A 1 66 ? -6.343 -5.651 -5.872 1.00 93.44 66 LEU A C 1
ATOM 564 O O . LEU A 1 66 ? -6.177 -4.542 -6.383 1.00 93.44 66 LEU A O 1
ATOM 568 N N . LEU A 1 67 ? -6.347 -6.777 -6.591 1.00 92.81 67 LEU A N 1
ATOM 569 C CA . LEU A 1 67 ? -6.101 -6.834 -8.036 1.00 92.81 67 LEU A CA 1
ATOM 570 C C . LEU A 1 67 ? -7.381 -6.742 -8.880 1.00 92.81 67 LEU A C 1
ATOM 572 O O . LEU A 1 67 ? -7.382 -6.067 -9.908 1.00 92.81 67 LEU A O 1
ATOM 576 N N . ASN A 1 68 ? -8.457 -7.411 -8.456 1.00 91.75 68 ASN A N 1
ATOM 577 C CA . ASN A 1 68 ? -9.635 -7.643 -9.299 1.00 91.75 68 ASN A CA 1
ATOM 578 C C . ASN A 1 68 ? -10.852 -6.789 -8.937 1.00 91.75 68 ASN A C 1
ATOM 580 O O . ASN A 1 68 ? -11.793 -6.726 -9.727 1.00 91.75 68 ASN A O 1
ATOM 584 N N . LYS A 1 69 ? -10.871 -6.170 -7.753 1.00 93.06 69 LYS A N 1
ATOM 585 C CA . LYS A 1 69 ? -12.016 -5.387 -7.281 1.00 93.06 69 LYS A CA 1
ATOM 586 C C . LYS A 1 69 ? -11.798 -3.897 -7.463 1.00 93.06 69 LYS A C 1
ATOM 588 O O . LYS A 1 69 ? -10.661 -3.425 -7.466 1.00 93.06 69 LYS A O 1
ATOM 593 N N . LYS A 1 70 ? -12.894 -3.153 -7.597 1.00 93.81 70 LYS A N 1
ATOM 594 C CA . LYS A 1 70 ? -12.846 -1.691 -7.614 1.00 93.81 70 LYS A CA 1
ATOM 595 C C . LYS A 1 70 ? -12.739 -1.140 -6.184 1.00 93.81 70 LYS A C 1
ATOM 597 O O . LYS A 1 70 ? -13.057 -1.861 -5.231 1.00 93.81 70 LYS A O 1
ATOM 602 N N . PRO A 1 71 ? -12.340 0.132 -6.005 1.00 93.69 71 PRO A N 1
ATOM 603 C CA . PRO A 1 71 ? -12.274 0.752 -4.683 1.00 93.69 71 PRO A CA 1
ATOM 604 C C . PRO A 1 71 ? -13.582 0.654 -3.883 1.00 93.69 71 PRO A C 1
ATOM 606 O O . PRO A 1 71 ? -13.544 0.464 -2.669 1.00 93.69 71 PRO A O 1
ATOM 609 N N . GLU A 1 72 ? -14.736 0.733 -4.550 1.00 94.81 72 GLU A N 1
ATOM 610 C CA . GLU A 1 72 ? -16.053 0.640 -3.913 1.00 94.81 72 GLU A CA 1
ATOM 611 C C . GLU A 1 72 ? -16.290 -0.748 -3.302 1.00 94.81 72 GLU A C 1
ATOM 613 O O . GLU A 1 72 ? -16.757 -0.860 -2.170 1.00 94.81 72 GLU A O 1
ATOM 618 N N . ASP A 1 73 ? -15.898 -1.809 -4.006 1.00 95.62 73 ASP A N 1
ATOM 619 C CA . ASP A 1 73 ? -16.021 -3.183 -3.515 1.00 95.62 73 ASP A CA 1
ATOM 620 C C . ASP A 1 73 ? -15.064 -3.442 -2.338 1.00 95.62 73 ASP A C 1
ATOM 622 O O . ASP A 1 73 ? -15.421 -4.123 -1.375 1.00 95.62 73 ASP A O 1
ATOM 626 N N . ILE A 1 74 ? -13.850 -2.874 -2.378 1.00 95.25 74 ILE A N 1
ATOM 627 C CA . ILE A 1 74 ? -12.908 -2.936 -1.249 1.00 95.25 74 ILE A CA 1
ATOM 628 C C . ILE A 1 74 ? -13.499 -2.228 -0.029 1.00 95.25 74 ILE A C 1
ATOM 630 O O . ILE A 1 74 ? -13.419 -2.755 1.081 1.00 95.25 74 ILE A O 1
ATOM 634 N N . LEU A 1 75 ? -14.128 -1.064 -0.212 1.00 95.81 75 LEU A N 1
ATOM 635 C CA . LEU A 1 75 ? -14.804 -0.364 0.877 1.00 95.81 75 LEU A CA 1
ATOM 636 C C . LEU A 1 75 ? -15.881 -1.247 1.522 1.00 95.81 75 LEU A C 1
ATOM 638 O O . LEU A 1 75 ? -15.933 -1.324 2.750 1.00 95.81 75 LEU A O 1
ATOM 642 N N . LEU A 1 76 ? -16.697 -1.944 0.725 1.00 95.62 76 LEU A N 1
ATOM 643 C CA . LEU A 1 76 ? -17.715 -2.865 1.243 1.00 95.62 76 LEU A CA 1
ATOM 644 C C . LEU A 1 76 ? -17.092 -3.962 2.119 1.00 95.62 76 LEU A C 1
ATOM 646 O O . LEU A 1 76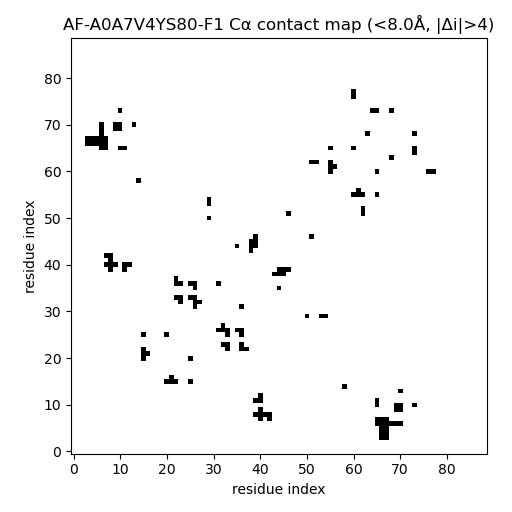 ? -17.526 -4.140 3.258 1.00 95.62 76 LEU A O 1
ATOM 650 N N . ILE A 1 77 ? -16.011 -4.599 1.655 1.00 94.31 77 ILE A N 1
ATOM 651 C CA . ILE A 1 77 ? -15.269 -5.611 2.429 1.00 94.31 77 ILE A CA 1
ATOM 652 C C . ILE A 1 77 ? -14.789 -5.036 3.768 1.00 94.31 77 ILE A C 1
ATOM 654 O O . ILE A 1 77 ? -14.964 -5.653 4.822 1.00 94.31 77 ILE A O 1
ATOM 658 N N . LEU A 1 78 ? -14.190 -3.841 3.759 1.00 94.62 78 LEU A N 1
ATOM 659 C CA . LEU A 1 78 ? -13.684 -3.205 4.979 1.00 94.62 78 LEU A CA 1
ATOM 660 C C . LEU A 1 78 ? -14.813 -2.891 5.974 1.00 94.62 78 LEU A C 1
ATOM 662 O O . LEU A 1 78 ? -14.651 -3.090 7.183 1.00 94.62 78 LEU A O 1
ATOM 666 N N . LEU A 1 79 ? -15.967 -2.436 5.482 1.00 93.62 79 LEU A N 1
ATOM 667 C CA . LEU A 1 79 ? -17.140 -2.147 6.308 1.00 93.62 79 LEU A CA 1
ATOM 668 C C . LEU A 1 79 ? -17.748 -3.422 6.909 1.00 93.62 79 LEU A C 1
ATOM 670 O O . LEU A 1 79 ? -18.097 -3.435 8.092 1.00 93.62 79 LEU A O 1
ATOM 674 N N . GLU A 1 80 ? -17.844 -4.505 6.140 1.00 93.06 80 GLU A N 1
ATOM 675 C CA . GLU A 1 80 ? -18.322 -5.810 6.618 1.00 93.06 80 GLU A CA 1
ATOM 676 C C . GLU A 1 80 ? -17.419 -6.386 7.715 1.00 93.06 80 GLU A C 1
ATOM 678 O O . GLU A 1 80 ? -17.902 -6.890 8.739 1.00 93.06 80 GLU A O 1
ATOM 683 N N . ARG A 1 81 ? -16.099 -6.237 7.562 1.00 87.56 81 ARG A N 1
ATOM 684 C CA . ARG A 1 81 ? -15.126 -6.654 8.580 1.00 87.56 81 ARG A CA 1
ATOM 685 C C . ARG A 1 81 ? -15.249 -5.835 9.862 1.00 87.56 81 ARG A C 1
ATOM 687 O O . ARG A 1 81 ? -15.272 -6.431 10.939 1.00 87.56 81 ARG A O 1
ATOM 694 N N . LYS A 1 82 ? -15.394 -4.504 9.774 1.00 87.19 82 LYS A N 1
ATOM 695 C CA . LYS A 1 82 ? -15.637 -3.646 10.953 1.00 87.19 82 LYS A CA 1
ATOM 696 C C . LYS A 1 82 ? -16.909 -4.064 11.699 1.00 87.19 82 LYS A C 1
ATOM 698 O O . LYS A 1 82 ? -16.868 -4.243 12.913 1.00 87.19 82 LYS A O 1
ATOM 703 N N . LYS A 1 83 ? -18.013 -4.318 10.985 1.00 87.25 83 LYS A N 1
ATOM 704 C CA . LYS A 1 83 ? -19.268 -4.816 11.585 1.00 87.25 83 LYS A CA 1
ATOM 705 C C . LYS A 1 83 ? -19.071 -6.149 12.316 1.00 87.25 83 LYS A C 1
ATOM 707 O O . LYS A 1 83 ? -19.595 -6.334 13.409 1.00 87.25 83 LYS A O 1
ATOM 712 N N . SER A 1 84 ? -18.297 -7.061 11.731 1.00 80.06 84 SER A N 1
ATOM 713 C CA . SER A 1 84 ? -18.017 -8.383 12.308 1.00 80.06 84 SER A CA 1
ATOM 714 C C . SER A 1 84 ? -17.126 -8.324 13.553 1.00 80.06 84 SER A C 1
ATOM 716 O O . SER A 1 84 ? -17.237 -9.185 14.420 1.00 80.06 84 SER A O 1
ATOM 718 N N . GLN A 1 85 ? -16.254 -7.317 13.659 1.00 77.94 85 GLN A N 1
ATOM 719 C CA . GLN A 1 85 ? -15.455 -7.071 14.864 1.00 77.94 85 GLN A CA 1
ATOM 720 C C . GLN A 1 85 ? -16.296 -6.485 16.003 1.00 77.94 85 GLN A C 1
ATOM 722 O O . GLN A 1 85 ? -16.100 -6.870 17.148 1.00 77.94 85 GLN A O 1
ATOM 727 N N . ILE A 1 86 ? -17.260 -5.615 15.687 1.00 76.12 86 ILE A N 1
ATOM 728 C CA . ILE A 1 86 ? -18.140 -4.984 16.686 1.00 76.12 86 ILE A CA 1
ATOM 729 C C . ILE A 1 86 ? -19.147 -5.989 17.269 1.00 76.12 86 ILE A C 1
ATOM 731 O O . ILE A 1 86 ? -19.427 -5.942 18.457 1.00 76.12 86 ILE A O 1
ATOM 735 N N . LYS A 1 87 ? -19.660 -6.932 16.466 1.00 68.19 87 LYS A N 1
ATOM 736 C CA . LYS A 1 87 ? -20.631 -7.955 16.914 1.00 68.19 87 LYS A CA 1
ATOM 737 C C . LYS A 1 87 ? -20.047 -9.067 17.803 1.00 68.19 87 LYS A C 1
ATOM 739 O O . LYS A 1 87 ? -20.793 -9.942 18.224 1.00 68.19 87 LYS A O 1
ATOM 744 N N . LYS A 1 88 ? -18.727 -9.099 18.014 1.00 60.44 88 LYS A N 1
ATOM 745 C CA . LYS A 1 88 ? -18.043 -10.105 18.851 1.00 60.44 88 LYS A CA 1
ATOM 746 C C . LYS A 1 88 ? -17.850 -9.653 20.309 1.00 60.44 88 LYS A C 1
ATOM 748 O O . LYS A 1 88 ? -17.096 -10.298 21.032 1.00 60.44 88 LYS A O 1
ATOM 753 N N . ILE A 1 89 ? -18.506 -8.563 20.704 1.00 51.16 89 ILE A N 1
ATOM 754 C CA . ILE A 1 89 ? -18.577 -8.009 22.063 1.00 51.16 89 ILE A CA 1
ATOM 755 C C . ILE A 1 89 ? -20.031 -8.121 22.511 1.00 51.16 89 ILE A C 1
ATOM 757 O O . ILE A 1 89 ? -20.248 -8.527 23.670 1.00 51.16 89 ILE A O 1
#

Sequence (89 aa):
MRSFSEHLPNNLRFLRKYYDYTQKELAEPFEVSQEGYSKWERGISIPSIRRLQKIANFYKIETSDLLNKKPEDILLILLERKKSQIKKI

Foldseek 3Di:
DPDQAPAQLVQLVLVCVVVVHQLCRVCVQLVHHSVRSVCRNVVVDHRDPVSLVSVCVVLVHDSSCSRPPHSVVVVVVSVVVVVVVVVVD